Protein AF-A0A920FM32-F1 (afdb_monomer_lite)

Structure (mmCIF, N/CA/C/O backbone):
data_AF-A0A920FM32-F1
#
_entry.id   AF-A0A920FM32-F1
#
loop_
_atom_site.group_PDB
_atom_site.id
_atom_site.type_symbol
_atom_site.label_atom_id
_atom_site.label_alt_id
_atom_site.label_comp_id
_atom_site.label_asym_id
_atom_site.label_entity_id
_atom_site.label_seq_id
_atom_site.pdbx_PDB_ins_code
_atom_site.Cartn_x
_atom_site.Cartn_y
_atom_site.Cartn_z
_atom_site.occupancy
_atom_site.B_iso_or_equiv
_atom_site.auth_seq_id
_atom_site.auth_comp_id
_atom_site.auth_asym_id
_atom_site.auth_atom_id
_atom_site.pdbx_PDB_model_num
ATOM 1 N N . MET A 1 1 ? -6.225 -15.808 45.027 1.00 52.91 1 MET A N 1
ATOM 2 C CA . MET A 1 1 ? -7.089 -14.853 44.299 1.00 52.91 1 MET A CA 1
ATOM 3 C C . MET A 1 1 ? -6.343 -13.628 43.763 1.00 52.91 1 MET A C 1
ATOM 5 O O . MET A 1 1 ? -6.459 -13.365 42.578 1.00 52.91 1 MET A O 1
ATOM 9 N N . SER A 1 2 ? -5.533 -12.903 44.545 1.00 59.25 2 SER A N 1
ATOM 10 C CA . SER A 1 2 ? -4.861 -11.668 44.069 1.00 59.25 2 SER A CA 1
ATOM 11 C C . SER A 1 2 ? -3.728 -11.896 43.048 1.00 59.25 2 SER A C 1
ATOM 13 O O . SER A 1 2 ? -3.511 -11.073 42.162 1.00 59.25 2 SER A O 1
ATOM 15 N N . VAL A 1 3 ? -3.016 -13.025 43.146 1.00 61.16 3 VAL A N 1
ATOM 16 C CA . VAL A 1 3 ? -1.876 -13.361 42.266 1.00 61.16 3 VAL A CA 1
ATOM 17 C C . VAL A 1 3 ? -2.336 -13.832 40.881 1.00 61.16 3 VAL A C 1
ATOM 19 O O . VAL A 1 3 ? -1.746 -13.450 39.876 1.00 61.16 3 VAL A O 1
ATOM 22 N N . GLU A 1 4 ? -3.428 -14.596 40.807 1.00 63.19 4 GLU A N 1
ATOM 23 C CA . GLU A 1 4 ? -3.993 -15.083 39.538 1.00 63.19 4 GLU A CA 1
ATOM 24 C C . GLU A 1 4 ? -4.576 -13.947 38.694 1.00 63.19 4 GLU A C 1
ATOM 26 O O . GLU A 1 4 ? -4.351 -13.906 37.488 1.00 63.19 4 GLU A O 1
ATOM 31 N N . ILE A 1 5 ? -5.245 -12.973 39.325 1.00 63.50 5 ILE A N 1
ATOM 32 C CA . ILE A 1 5 ? -5.775 -11.783 38.639 1.00 63.50 5 ILE A CA 1
ATOM 33 C C . ILE A 1 5 ? -4.624 -10.917 38.092 1.00 63.50 5 ILE A C 1
ATOM 35 O O . ILE A 1 5 ? -4.685 -10.440 36.959 1.00 63.50 5 ILE A O 1
ATOM 39 N N . SER A 1 6 ? -3.544 -10.766 38.866 1.00 68.38 6 SER A N 1
ATOM 40 C CA . SER A 1 6 ? -2.314 -10.072 38.455 1.00 68.38 6 SER A CA 1
ATOM 41 C C . SER A 1 6 ? -1.631 -10.751 37.256 1.00 68.38 6 SER A C 1
ATOM 43 O O . SER A 1 6 ? -1.301 -10.095 36.264 1.00 68.38 6 SER A O 1
ATOM 45 N N . HIS A 1 7 ? -1.483 -12.078 37.296 1.00 62.31 7 HIS A N 1
ATOM 46 C CA . HIS A 1 7 ? -0.857 -12.848 36.222 1.00 62.31 7 HIS A CA 1
ATOM 47 C C . HIS A 1 7 ? -1.714 -12.879 34.945 1.00 62.31 7 HIS A C 1
ATOM 49 O O . HIS A 1 7 ? -1.185 -12.768 33.838 1.00 62.31 7 HIS A O 1
ATOM 55 N N . ALA A 1 8 ? -3.039 -12.995 35.077 1.00 66.38 8 ALA A N 1
ATOM 56 C CA . ALA A 1 8 ? -3.967 -12.945 33.950 1.00 66.38 8 ALA A CA 1
ATOM 57 C C . ALA A 1 8 ? -3.941 -11.575 33.255 1.00 66.38 8 ALA A C 1
ATOM 59 O O . ALA A 1 8 ? -3.850 -11.515 32.030 1.00 66.38 8 ALA A O 1
ATOM 60 N N . LYS A 1 9 ? -3.928 -10.476 34.023 1.00 69.62 9 LYS A N 1
ATOM 61 C CA . LYS A 1 9 ? -3.815 -9.115 33.479 1.00 69.62 9 LYS A CA 1
ATOM 62 C C . LYS A 1 9 ? -2.503 -8.911 32.711 1.00 69.62 9 LYS A C 1
ATOM 64 O O . LYS A 1 9 ? -2.536 -8.448 31.574 1.00 69.62 9 LYS A O 1
ATOM 69 N N . LYS A 1 10 ? -1.372 -9.358 33.274 1.00 73.69 10 LYS A N 1
ATOM 70 C CA . LYS A 1 10 ? -0.057 -9.319 32.608 1.00 73.69 10 LYS A CA 1
ATOM 71 C C . LYS A 1 10 ? -0.043 -10.121 31.299 1.00 73.69 10 LYS A C 1
ATOM 73 O O . LYS A 1 10 ? 0.564 -9.698 30.320 1.00 73.69 10 LYS A O 1
ATOM 78 N N . ASN A 1 11 ? -0.740 -11.257 31.253 1.00 86.19 11 ASN A N 1
ATOM 79 C CA . ASN A 1 11 ? -0.869 -12.053 30.031 1.00 86.19 11 ASN A CA 1
ATOM 80 C C . ASN A 1 11 ? -1.697 -11.337 28.956 1.00 86.19 11 ASN A C 1
ATOM 82 O O . ASN A 1 11 ? -1.279 -11.304 27.801 1.00 86.19 11 ASN A O 1
ATOM 86 N N . VAL A 1 12 ? -2.838 -10.742 29.319 1.00 89.50 12 VAL A N 1
ATOM 87 C CA . VAL A 1 12 ? -3.686 -9.993 28.375 1.00 89.50 12 VAL A CA 1
ATOM 88 C C . VAL A 1 12 ? -2.933 -8.801 27.784 1.00 89.50 12 VAL A C 1
ATOM 90 O O . VAL A 1 12 ? -2.943 -8.627 26.568 1.00 89.50 12 VAL A O 1
ATOM 93 N N . GLU A 1 13 ? -2.232 -8.024 28.612 1.00 91.06 13 GLU A N 1
ATOM 94 C CA . GLU A 1 13 ? -1.422 -6.886 28.156 1.00 91.06 13 GLU A CA 1
ATOM 95 C C . GLU A 1 13 ? -0.321 -7.324 27.176 1.00 91.06 13 GLU A C 1
ATOM 97 O O . GLU A 1 13 ? -0.145 -6.707 26.124 1.00 91.06 13 GLU A O 1
ATOM 102 N N . ASN A 1 14 ? 0.361 -8.441 27.451 1.00 91.75 14 ASN A N 1
ATOM 103 C CA . ASN A 1 14 ? 1.370 -8.994 26.544 1.00 91.75 14 ASN A CA 1
ATOM 104 C C . ASN A 1 14 ? 0.779 -9.411 25.187 1.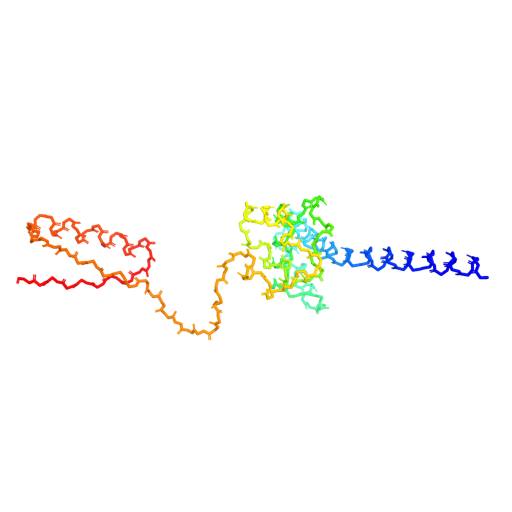00 91.75 14 ASN A C 1
ATOM 106 O O . ASN A 1 14 ? 1.364 -9.115 24.141 1.00 91.75 14 ASN A O 1
ATOM 110 N N . TYR A 1 15 ? -0.380 -10.080 25.183 1.00 94.12 15 TYR A N 1
ATOM 111 C CA . TYR A 1 15 ? -1.053 -10.450 23.935 1.00 94.12 15 TYR A CA 1
ATOM 112 C C . TYR A 1 15 ? -1.521 -9.220 23.160 1.00 94.12 15 TYR A C 1
ATOM 114 O O . TYR A 1 15 ? -1.303 -9.155 21.951 1.00 94.12 15 TYR A O 1
ATOM 122 N N . LEU A 1 16 ? -2.092 -8.225 23.841 1.00 92.06 16 LEU A N 1
ATOM 123 C CA . LEU A 1 16 ? -2.521 -6.970 23.228 1.00 92.06 16 LEU A CA 1
ATOM 124 C C . LEU A 1 16 ? -1.357 -6.264 22.522 1.00 92.06 16 LEU A C 1
ATOM 126 O O . LEU A 1 16 ? -1.485 -5.878 21.358 1.00 92.06 16 LEU A O 1
ATOM 130 N N . LEU A 1 17 ? -0.210 -6.141 23.193 1.00 90.12 17 LEU A N 1
ATOM 131 C CA . LEU A 1 17 ? 0.996 -5.542 22.618 1.00 90.12 17 LEU A CA 1
ATOM 132 C C . LEU A 1 17 ? 1.498 -6.330 21.404 1.00 90.12 17 LEU A C 1
ATOM 134 O O . LEU A 1 17 ? 1.806 -5.742 20.367 1.00 90.12 17 LEU A O 1
ATOM 138 N N . SER A 1 18 ? 1.551 -7.660 21.515 1.00 92.56 18 SER A N 1
ATOM 139 C CA . SER A 1 18 ? 2.025 -8.536 20.440 1.00 92.56 18 SER A CA 1
ATOM 140 C C . SER A 1 18 ? 1.141 -8.443 19.192 1.00 92.56 18 SER A C 1
ATOM 142 O O . SER A 1 18 ? 1.644 -8.234 18.085 1.00 92.56 18 SER A O 1
ATOM 144 N N . ILE A 1 19 ? -0.182 -8.508 19.373 1.00 92.81 19 ILE A N 1
ATOM 145 C CA . ILE A 1 19 ? -1.163 -8.392 18.289 1.00 92.81 19 ILE A CA 1
ATOM 146 C C . ILE A 1 19 ? -1.075 -7.009 17.644 1.00 92.81 19 ILE A C 1
ATOM 148 O O . ILE A 1 19 ? -0.964 -6.916 16.424 1.00 92.81 19 ILE A O 1
ATOM 152 N N . THR A 1 20 ? -1.048 -5.940 18.446 1.00 89.75 20 THR A N 1
ATOM 153 C CA . THR A 1 20 ? -0.941 -4.562 17.938 1.00 89.75 20 THR A CA 1
ATOM 154 C C . THR A 1 20 ? 0.345 -4.367 17.132 1.00 89.75 20 THR A C 1
ATOM 156 O O . THR A 1 20 ? 0.325 -3.796 16.043 1.00 89.75 20 THR A O 1
ATOM 159 N N . SER A 1 21 ? 1.470 -4.901 17.618 1.00 90.00 21 SER A N 1
ATOM 160 C CA . SER A 1 21 ? 2.745 -4.856 16.898 1.00 90.00 21 SER A CA 1
ATOM 161 C C . SER A 1 21 ? 2.668 -5.591 15.559 1.00 90.00 21 SER A C 1
ATOM 163 O O . SER A 1 21 ? 3.095 -5.051 14.538 1.00 90.00 21 SER A O 1
ATOM 165 N N . ALA A 1 22 ? 2.102 -6.801 15.534 1.00 93.12 22 ALA A N 1
ATOM 166 C CA . ALA A 1 22 ? 1.924 -7.567 14.304 1.00 93.12 22 ALA A CA 1
ATOM 167 C C . ALA A 1 22 ? 0.999 -6.849 13.305 1.00 93.12 22 ALA A C 1
ATOM 169 O O . ALA A 1 22 ? 1.296 -6.807 12.110 1.00 93.12 22 ALA A O 1
ATOM 170 N N . TRP A 1 23 ? -0.074 -6.228 13.799 1.00 91.88 23 TRP A N 1
ATOM 171 C CA . TRP A 1 23 ? -1.022 -5.457 12.997 1.00 91.88 23 TRP A CA 1
ATOM 172 C C . TRP A 1 23 ? -0.345 -4.258 12.321 1.00 91.88 23 TRP A C 1
ATOM 174 O O . TRP A 1 23 ? -0.413 -4.107 11.102 1.00 91.88 23 TRP A O 1
ATOM 184 N N . ASN A 1 24 ? 0.420 -3.471 13.080 1.00 90.62 24 ASN A N 1
ATOM 185 C CA . ASN A 1 24 ? 1.167 -2.331 12.540 1.00 90.62 24 ASN A CA 1
ATOM 186 C C . ASN A 1 24 ? 2.257 -2.777 11.554 1.00 90.62 24 ASN A C 1
ATOM 188 O O . ASN A 1 24 ? 2.435 -2.170 10.494 1.00 90.62 24 ASN A O 1
ATOM 192 N N . LYS A 1 25 ? 2.949 -3.888 11.846 1.00 94.00 25 LYS A N 1
ATOM 193 C CA . LYS A 1 25 ? 3.942 -4.476 10.933 1.00 94.00 25 LYS A CA 1
ATOM 194 C C . LYS A 1 25 ? 3.344 -4.844 9.581 1.00 94.00 25 LYS A C 1
ATOM 196 O O . LYS A 1 25 ? 4.048 -4.730 8.579 1.00 94.00 25 LYS A O 1
ATOM 201 N N . ALA A 1 26 ? 2.078 -5.252 9.515 1.00 95.12 26 ALA A N 1
ATOM 202 C CA . ALA A 1 26 ? 1.434 -5.568 8.244 1.00 95.12 26 ALA A CA 1
ATOM 203 C C . ALA A 1 26 ? 1.301 -4.322 7.347 1.00 95.12 26 ALA A C 1
ATOM 205 O O . ALA A 1 26 ? 1.688 -4.368 6.178 1.00 95.12 26 ALA A O 1
ATOM 206 N N . ALA A 1 27 ? 0.846 -3.188 7.895 1.00 95.06 27 ALA A N 1
ATOM 207 C CA . ALA A 1 27 ? 0.800 -1.916 7.168 1.00 95.06 27 ALA A CA 1
ATOM 208 C C . ALA A 1 27 ? 2.203 -1.470 6.715 1.00 95.06 27 ALA A C 1
ATOM 210 O O . ALA A 1 27 ? 2.400 -1.107 5.553 1.00 95.06 27 ALA A O 1
ATOM 211 N N . MET A 1 28 ? 3.192 -1.572 7.608 1.00 95.50 28 MET A N 1
ATOM 212 C CA . MET A 1 28 ? 4.582 -1.203 7.316 1.00 95.50 28 MET A CA 1
ATOM 213 C C . MET A 1 28 ? 5.219 -2.082 6.249 1.00 95.50 28 MET A C 1
ATOM 215 O O . MET A 1 28 ? 5.879 -1.569 5.353 1.00 95.50 28 MET A O 1
ATOM 219 N N . SER A 1 29 ? 4.961 -3.388 6.274 1.00 97.56 29 SER A N 1
ATOM 220 C CA . SER A 1 29 ? 5.482 -4.317 5.267 1.00 97.56 29 SER A CA 1
ATOM 221 C C . SER A 1 29 ? 4.983 -3.962 3.863 1.00 97.56 29 SER A C 1
ATOM 223 O O . SER A 1 29 ? 5.742 -4.028 2.900 1.00 97.56 29 SER A O 1
ATOM 225 N N . ILE A 1 30 ? 3.728 -3.513 3.732 1.00 97.62 30 ILE A N 1
ATOM 226 C CA . ILE A 1 30 ? 3.175 -3.053 2.448 1.00 97.62 30 ILE A CA 1
ATOM 227 C C . ILE A 1 30 ? 3.933 -1.818 1.933 1.00 97.62 30 ILE A C 1
ATOM 229 O O . ILE A 1 30 ? 4.243 -1.739 0.741 1.00 97.62 30 ILE A O 1
ATOM 233 N N . ILE A 1 31 ? 4.213 -0.848 2.809 1.00 97.25 31 ILE A N 1
ATOM 234 C CA . ILE A 1 31 ? 4.962 0.366 2.453 1.00 97.25 31 ILE A CA 1
ATOM 235 C C . ILE A 1 31 ? 6.414 0.021 2.112 1.00 97.25 31 ILE A C 1
ATOM 237 O O . ILE A 1 31 ? 6.922 0.490 1.095 1.00 97.25 31 ILE A O 1
ATOM 241 N N . GLU A 1 32 ? 7.051 -0.849 2.893 1.00 97.94 32 GLU A N 1
ATOM 242 C CA . GLU A 1 32 ? 8.445 -1.255 2.708 1.00 97.94 32 GLU A CA 1
ATOM 243 C C . GLU A 1 32 ? 8.674 -1.931 1.354 1.00 97.94 32 GLU A C 1
ATOM 245 O O . GLU A 1 32 ? 9.593 -1.558 0.625 1.00 97.94 32 GLU A O 1
ATOM 250 N N . VAL A 1 33 ? 7.791 -2.844 0.935 1.00 98.25 33 VAL A N 1
ATOM 251 C CA . VAL A 1 33 ? 7.876 -3.433 -0.413 1.00 98.25 33 VAL A CA 1
ATOM 252 C C . VAL A 1 33 ? 7.778 -2.340 -1.487 1.00 98.25 33 VAL A C 1
ATOM 254 O O . VAL A 1 33 ? 8.514 -2.353 -2.476 1.00 98.25 33 VAL A O 1
ATOM 257 N N . GLY A 1 34 ? 6.899 -1.351 -1.299 1.00 98.12 34 GLY A N 1
ATOM 258 C CA . GLY A 1 34 ? 6.818 -0.187 -2.182 1.00 98.12 34 GLY A CA 1
ATOM 259 C C . GLY A 1 34 ? 8.112 0.634 -2.215 1.00 98.12 34 GLY A C 1
ATOM 260 O O . GLY A 1 34 ? 8.532 1.057 -3.296 1.00 98.12 34 GLY A O 1
ATOM 261 N N . ARG A 1 35 ? 8.765 0.820 -1.062 1.00 98.25 35 ARG A N 1
ATOM 262 C CA . ARG A 1 35 ? 10.047 1.524 -0.924 1.00 98.25 35 ARG A CA 1
ATOM 263 C C . ARG A 1 35 ? 11.150 0.799 -1.689 1.00 98.25 35 ARG A C 1
ATOM 265 O O . ARG A 1 35 ? 11.797 1.420 -2.527 1.00 98.25 35 ARG A O 1
ATOM 272 N N . GLN A 1 36 ? 11.272 -0.516 -1.517 1.00 98.62 36 GLN A N 1
ATOM 273 C CA . GLN A 1 36 ? 12.232 -1.352 -2.249 1.00 98.62 36 GLN A CA 1
ATOM 274 C C . GLN A 1 36 ? 12.002 -1.304 -3.766 1.00 98.62 36 GLN A C 1
ATOM 276 O O . GLN A 1 36 ? 12.946 -1.186 -4.544 1.00 98.62 36 GLN A O 1
ATOM 281 N N . LEU A 1 37 ? 10.742 -1.308 -4.216 1.00 98.50 37 LEU A N 1
ATOM 282 C CA . LEU A 1 37 ? 10.404 -1.144 -5.636 1.00 98.50 37 LEU A CA 1
ATOM 283 C C . LEU A 1 37 ? 10.751 0.254 -6.175 1.00 98.50 37 LEU A C 1
ATOM 285 O O . LEU A 1 37 ? 11.049 0.396 -7.366 1.00 98.50 37 LEU A O 1
ATOM 289 N N . ASN A 1 38 ? 10.671 1.292 -5.341 1.00 98.38 38 ASN A N 1
ATOM 290 C CA . ASN A 1 38 ? 11.099 2.644 -5.694 1.00 98.38 38 ASN A CA 1
ATOM 291 C C . ASN A 1 38 ? 12.628 2.748 -5.755 1.00 98.38 38 ASN A C 1
ATOM 293 O O . ASN A 1 38 ? 13.138 3.313 -6.720 1.00 98.38 38 ASN A O 1
ATOM 297 N N . GLU A 1 39 ? 13.350 2.164 -4.799 1.00 98.44 39 GLU A N 1
ATOM 298 C CA . GLU A 1 39 ? 14.816 2.092 -4.811 1.00 98.44 39 GLU A CA 1
ATOM 299 C C . GLU A 1 39 ? 15.333 1.312 -6.019 1.00 98.44 39 GLU A C 1
ATOM 301 O O . GLU A 1 39 ? 16.149 1.829 -6.778 1.00 98.44 39 GLU A O 1
ATOM 306 N N . ALA A 1 40 ? 14.782 0.125 -6.284 1.00 98.38 40 ALA A N 1
ATOM 307 C CA . ALA A 1 40 ? 15.122 -0.657 -7.467 1.00 98.38 40 ALA A CA 1
ATOM 308 C C . ALA A 1 40 ? 14.869 0.131 -8.761 1.00 98.38 40 ALA A C 1
ATOM 310 O O . ALA A 1 40 ? 15.657 0.056 -9.694 1.00 98.38 40 ALA A O 1
ATOM 311 N N . HIS A 1 41 ? 13.799 0.931 -8.831 1.00 97.44 41 HIS A N 1
ATOM 312 C CA . HIS A 1 41 ? 13.533 1.760 -10.009 1.00 97.44 41 HIS A CA 1
ATOM 313 C C . HIS A 1 41 ? 14.530 2.913 -10.190 1.00 97.44 41 HIS A C 1
ATOM 315 O O . HIS A 1 41 ? 14.704 3.368 -11.316 1.00 97.44 41 HIS A O 1
ATOM 321 N N . LYS A 1 42 ? 15.125 3.411 -9.101 1.00 97.88 42 LYS A N 1
ATOM 322 C CA . LYS A 1 42 ? 16.136 4.477 -9.130 1.00 97.88 42 LYS A CA 1
ATOM 323 C C . LYS A 1 42 ? 17.528 3.931 -9.455 1.00 97.88 42 LYS A C 1
ATOM 325 O O . LYS A 1 42 ? 18.260 4.571 -10.199 1.00 97.88 42 LYS A O 1
ATOM 330 N N . ASN A 1 43 ? 17.868 2.766 -8.906 1.00 98.38 43 ASN A N 1
ATOM 331 C CA . ASN A 1 43 ? 19.229 2.227 -8.934 1.00 98.38 43 ASN A CA 1
ATOM 332 C C . ASN A 1 43 ? 19.480 1.258 -10.096 1.00 98.38 43 ASN A C 1
ATOM 334 O O . ASN A 1 43 ? 20.626 1.069 -10.489 1.00 98.38 43 ASN A O 1
ATOM 338 N N . LEU A 1 44 ? 18.432 0.638 -10.646 1.00 98.25 44 LEU A N 1
ATOM 339 C CA . LEU A 1 44 ? 18.545 -0.237 -11.810 1.00 98.25 44 LEU A CA 1
ATOM 340 C C . LEU A 1 44 ? 18.319 0.542 -13.103 1.00 98.25 44 LEU A C 1
ATOM 342 O O . LEU A 1 44 ? 17.493 1.456 -13.178 1.00 98.25 44 LEU A O 1
ATOM 346 N N . THR A 1 45 ? 18.965 0.101 -14.177 1.00 98.44 45 THR A N 1
ATOM 347 C CA . THR A 1 45 ? 18.632 0.566 -15.522 1.00 98.44 45 THR A CA 1
ATOM 348 C C . THR A 1 45 ? 17.195 0.185 -15.894 1.00 98.44 45 THR A C 1
ATOM 350 O O . THR A 1 45 ? 16.584 -0.748 -15.359 1.00 98.44 45 THR A O 1
ATOM 353 N N . LYS A 1 46 ? 16.637 0.861 -16.906 1.00 97.31 46 LYS A N 1
ATOM 354 C CA . LYS A 1 46 ? 15.291 0.562 -17.427 1.00 97.31 46 LYS A CA 1
ATOM 355 C C . LYS A 1 46 ? 15.125 -0.909 -17.843 1.00 97.31 46 LYS A C 1
ATOM 357 O O . LYS A 1 46 ? 14.035 -1.465 -17.691 1.00 97.31 46 LYS A O 1
ATOM 362 N N . ILE A 1 47 ? 16.180 -1.532 -18.378 1.00 98.25 47 ILE A N 1
ATOM 363 C CA . ILE A 1 47 ? 16.167 -2.933 -18.826 1.00 98.25 47 ILE A CA 1
ATOM 364 C C . ILE A 1 47 ? 16.163 -3.876 -17.620 1.00 98.25 47 ILE A C 1
ATOM 366 O O . ILE A 1 47 ? 15.315 -4.769 -17.560 1.00 98.25 47 ILE A O 1
ATOM 370 N N . GLU A 1 48 ? 17.042 -3.649 -16.645 1.00 98.56 48 GLU A N 1
ATOM 371 C CA . GLU A 1 48 ? 17.128 -4.442 -15.412 1.00 98.56 48 GLU A CA 1
ATOM 372 C C . GLU A 1 48 ? 15.842 -4.353 -14.593 1.00 98.56 48 GLU A C 1
ATOM 374 O O . GLU A 1 48 ? 15.292 -5.376 -14.194 1.00 98.56 48 GLU A O 1
ATOM 379 N N . PHE A 1 49 ? 15.274 -3.157 -14.430 1.00 98.25 49 PHE A N 1
ATOM 380 C CA . PHE A 1 49 ? 14.010 -3.008 -13.717 1.00 98.25 49 PHE A CA 1
ATOM 381 C C . PHE A 1 49 ? 12.841 -3.678 -14.456 1.00 98.25 49 PHE A C 1
ATOM 383 O O . PHE A 1 49 ? 11.955 -4.270 -13.836 1.00 98.25 49 PHE A O 1
ATOM 390 N N . ARG A 1 50 ? 12.830 -3.649 -15.798 1.00 98.06 50 ARG A N 1
ATOM 391 C CA . ARG A 1 50 ? 11.855 -4.410 -16.599 1.00 98.06 50 ARG A CA 1
ATOM 392 C C . ARG A 1 50 ? 12.058 -5.923 -16.453 1.00 98.06 50 ARG A C 1
ATOM 394 O O . ARG A 1 50 ? 11.080 -6.657 -16.578 1.00 98.06 50 ARG A O 1
ATOM 401 N N . ARG A 1 51 ? 13.290 -6.396 -16.248 1.00 98.31 51 ARG A N 1
ATOM 402 C CA . ARG A 1 51 ? 13.576 -7.805 -15.946 1.00 98.31 51 ARG A CA 1
ATOM 403 C C . ARG A 1 51 ? 13.068 -8.166 -14.552 1.00 98.31 51 ARG A C 1
ATOM 405 O O . ARG A 1 51 ? 12.255 -9.069 -14.466 1.00 98.31 51 ARG A O 1
ATOM 412 N N . LEU A 1 52 ? 13.415 -7.399 -13.516 1.00 98.38 52 LEU A N 1
ATOM 413 C CA . LEU A 1 52 ? 12.911 -7.591 -12.149 1.00 98.38 52 LEU A CA 1
ATOM 414 C C . LEU A 1 52 ? 11.380 -7.698 -12.107 1.00 98.38 52 LEU A C 1
ATOM 416 O O . LEU A 1 52 ? 10.837 -8.606 -11.493 1.00 98.38 52 LEU A O 1
ATOM 420 N N . ARG A 1 53 ? 10.672 -6.797 -12.802 1.00 98.00 53 ARG A N 1
ATOM 421 C CA . ARG A 1 53 ? 9.204 -6.852 -12.900 1.00 98.00 53 ARG A CA 1
ATOM 422 C C . ARG A 1 53 ? 8.691 -8.157 -13.504 1.00 98.00 53 ARG A C 1
ATOM 424 O O . ARG A 1 53 ? 7.695 -8.666 -13.014 1.00 98.00 53 ARG A O 1
ATOM 431 N N . ARG A 1 54 ? 9.350 -8.663 -14.551 1.00 97.94 54 ARG A N 1
ATOM 432 C CA . ARG A 1 54 ? 8.984 -9.936 -15.185 1.00 97.94 54 ARG A CA 1
ATOM 433 C C . ARG A 1 54 ? 9.222 -11.106 -14.240 1.00 97.94 54 ARG A C 1
ATOM 435 O O . ARG A 1 54 ? 8.302 -11.872 -14.031 1.00 97.94 54 ARG A O 1
ATOM 442 N N . GLU A 1 55 ? 10.373 -11.155 -13.574 1.00 98.44 55 GLU A N 1
ATOM 443 C CA . GLU A 1 55 ? 10.667 -12.202 -12.584 1.00 98.44 55 GLU A CA 1
ATOM 444 C C . GLU A 1 55 ? 9.624 -12.233 -11.451 1.00 98.44 55 GLU A C 1
ATOM 446 O O . GLU A 1 55 ? 9.154 -13.298 -11.065 1.00 98.44 55 GLU A O 1
ATOM 451 N N . LEU A 1 56 ? 9.199 -11.065 -10.951 1.00 98.31 56 LEU A N 1
ATOM 452 C CA . LEU A 1 56 ? 8.142 -10.969 -9.933 1.00 98.31 56 LEU A CA 1
ATOM 453 C C . LEU A 1 56 ? 6.776 -11.479 -10.431 1.00 98.31 56 LEU A C 1
ATOM 455 O O . LEU A 1 56 ? 6.010 -12.039 -9.642 1.00 98.31 56 LEU A O 1
ATOM 459 N N . GLU A 1 57 ? 6.459 -11.272 -11.711 1.00 97.88 57 GLU A N 1
ATOM 460 C CA . GLU A 1 57 ? 5.227 -11.765 -12.339 1.00 97.88 57 GLU A CA 1
ATOM 461 C C . GLU A 1 57 ? 5.299 -13.272 -12.618 1.00 97.88 57 GLU A C 1
ATOM 463 O O . GLU A 1 57 ? 4.373 -14.001 -12.256 1.00 97.88 57 GLU A O 1
ATOM 468 N N . ASP A 1 58 ? 6.407 -13.744 -13.191 1.00 98.00 58 ASP A N 1
ATOM 469 C CA . ASP A 1 58 ? 6.647 -15.144 -13.555 1.00 98.00 58 ASP A CA 1
ATOM 470 C C . ASP A 1 58 ? 6.651 -16.045 -12.309 1.00 98.00 58 ASP A C 1
ATOM 472 O O . ASP A 1 58 ? 6.057 -17.125 -12.309 1.00 98.00 58 ASP A O 1
ATOM 476 N N . GLN A 1 59 ? 7.216 -15.557 -11.200 1.00 98.06 59 GLN A N 1
ATOM 477 C CA . GLN A 1 59 ? 7.187 -16.231 -9.897 1.00 98.06 59 GLN A CA 1
ATOM 478 C C . GLN A 1 59 ? 5.853 -16.065 -9.147 1.00 98.06 59 GLN A C 1
ATOM 480 O O . GLN A 1 59 ? 5.723 -16.519 -8.012 1.00 98.06 59 GLN A O 1
ATOM 485 N N . ARG A 1 60 ? 4.847 -15.418 -9.756 1.00 96.94 60 ARG A N 1
ATOM 486 C CA . ARG A 1 60 ? 3.524 -15.144 -9.163 1.00 96.94 60 ARG A CA 1
ATOM 487 C C . ARG A 1 60 ? 3.582 -14.407 -7.821 1.00 96.94 60 ARG A C 1
ATOM 489 O O . ARG A 1 60 ? 2.660 -14.518 -7.015 1.00 96.94 60 ARG A O 1
ATOM 496 N N . ILE A 1 61 ? 4.633 -13.624 -7.593 1.00 97.44 61 ILE A N 1
ATOM 497 C CA . ILE A 1 61 ? 4.792 -12.825 -6.375 1.00 97.44 61 ILE A CA 1
ATOM 498 C C . ILE A 1 61 ? 3.852 -11.620 -6.438 1.00 97.44 61 ILE A C 1
ATOM 500 O O . ILE A 1 61 ? 3.118 -11.343 -5.490 1.00 97.44 61 ILE A O 1
ATOM 504 N N . MET A 1 62 ? 3.861 -10.883 -7.554 1.00 97.12 62 MET A N 1
ATOM 505 C CA . MET A 1 62 ? 2.984 -9.725 -7.737 1.00 97.12 62 MET A CA 1
ATOM 506 C C . MET A 1 62 ? 2.840 -9.302 -9.200 1.00 97.12 62 MET A C 1
ATOM 508 O O . MET A 1 62 ? 3.762 -9.428 -9.996 1.00 97.12 62 MET A O 1
ATOM 512 N N . SER A 1 63 ? 1.688 -8.716 -9.533 1.00 97.44 63 SER A N 1
ATOM 513 C CA . SER A 1 63 ? 1.421 -8.161 -10.867 1.00 97.44 63 SER A CA 1
ATOM 514 C C . SER A 1 63 ? 2.036 -6.769 -11.072 1.00 97.44 63 SER A C 1
ATOM 516 O O . SER A 1 63 ? 2.241 -6.013 -10.117 1.00 97.44 63 SER A O 1
ATOM 518 N N . LYS A 1 64 ? 2.188 -6.330 -12.327 1.00 96.38 64 LYS A N 1
ATOM 519 C CA . LYS A 1 64 ? 2.516 -4.937 -12.689 1.00 96.38 64 LYS A CA 1
ATOM 520 C C . LYS A 1 64 ? 1.578 -3.903 -12.059 1.00 96.38 64 LYS A C 1
ATOM 522 O O . LYS A 1 64 ? 2.024 -2.809 -11.688 1.00 96.38 64 LYS A O 1
ATOM 527 N N . SER A 1 65 ? 0.288 -4.224 -11.945 1.00 96.81 65 SER A N 1
ATOM 528 C CA . SER A 1 6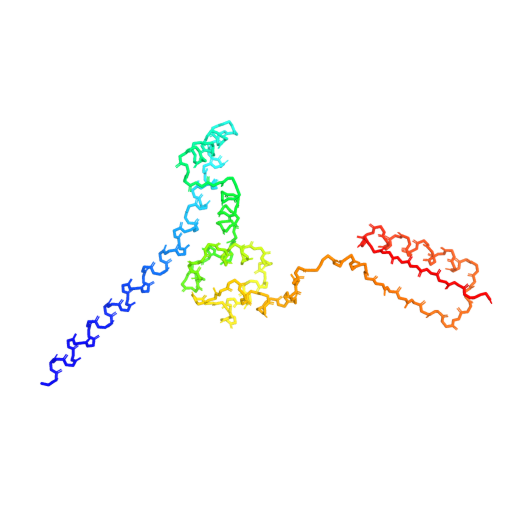5 ? -0.690 -3.360 -11.271 1.00 96.81 65 SER A CA 1
ATOM 529 C C . SER A 1 65 ? -0.338 -3.225 -9.790 1.00 96.81 65 SER A C 1
ATOM 531 O O . SER A 1 65 ? -0.219 -2.112 -9.272 1.00 96.81 65 SER A O 1
ATOM 533 N N . THR A 1 66 ? -0.042 -4.355 -9.143 1.00 97.88 66 THR A N 1
ATOM 534 C CA . THR A 1 66 ? 0.373 -4.408 -7.742 1.00 97.88 66 THR A CA 1
ATOM 535 C C . THR A 1 66 ? 1.632 -3.583 -7.494 1.00 97.88 66 THR A C 1
ATOM 537 O O . THR A 1 66 ? 1.630 -2.743 -6.597 1.00 97.88 66 THR A O 1
ATOM 540 N N . ILE A 1 67 ? 2.654 -3.732 -8.342 1.00 98.00 67 ILE A N 1
ATOM 541 C CA . ILE A 1 67 ? 3.906 -2.959 -8.287 1.00 98.00 67 ILE A CA 1
ATOM 542 C C . ILE A 1 67 ? 3.628 -1.455 -8.358 1.00 98.00 67 ILE A C 1
ATOM 544 O O . ILE A 1 67 ? 4.157 -0.679 -7.567 1.00 98.00 67 ILE A O 1
ATOM 548 N N . THR A 1 68 ? 2.779 -1.028 -9.295 1.00 97.56 68 THR A N 1
ATOM 549 C CA . THR A 1 68 ? 2.419 0.390 -9.454 1.00 97.56 68 THR A CA 1
ATOM 550 C C . THR A 1 68 ? 1.731 0.937 -8.203 1.00 97.56 68 THR A C 1
ATOM 552 O O . THR A 1 68 ? 2.108 2.000 -7.707 1.00 97.56 68 THR A O 1
ATOM 555 N N . LYS A 1 69 ? 0.752 0.203 -7.662 1.00 98.31 69 LYS A N 1
ATOM 556 C CA . LYS A 1 69 ? 0.029 0.588 -6.444 1.00 98.31 69 LYS A CA 1
ATOM 557 C C . LYS A 1 69 ? 0.952 0.647 -5.219 1.00 98.31 69 LYS A C 1
ATOM 559 O O . LYS A 1 69 ? 0.854 1.598 -4.450 1.00 98.31 69 LYS A O 1
ATOM 564 N N . LEU A 1 70 ? 1.854 -0.325 -5.050 1.00 98.50 70 LEU A N 1
ATOM 565 C CA . LEU A 1 70 ? 2.821 -0.369 -3.944 1.00 98.50 70 LEU A CA 1
ATOM 566 C C . LEU A 1 70 ? 3.765 0.832 -3.968 1.00 98.50 70 LEU A C 1
ATOM 568 O O . LEU A 1 70 ? 3.879 1.552 -2.978 1.00 98.50 70 LEU A O 1
ATOM 572 N N . LYS A 1 71 ? 4.358 1.110 -5.132 1.00 98.25 71 LYS A N 1
ATOM 573 C CA . LYS A 1 71 ? 5.212 2.285 -5.329 1.00 98.25 71 LYS A CA 1
ATOM 574 C C . LYS A 1 71 ? 4.486 3.592 -5.019 1.00 98.25 71 LYS A C 1
ATOM 576 O O . LYS A 1 71 ? 5.095 4.491 -4.449 1.00 98.25 71 LYS A O 1
ATOM 581 N N . LYS A 1 72 ? 3.201 3.707 -5.387 1.00 97.81 72 LYS A N 1
ATOM 582 C CA . LYS A 1 72 ? 2.402 4.911 -5.115 1.00 97.81 72 LYS A CA 1
ATOM 583 C C . LYS A 1 72 ? 2.222 5.153 -3.615 1.00 97.81 72 LYS A C 1
ATOM 585 O O . LYS A 1 72 ? 2.430 6.275 -3.178 1.00 97.81 72 LYS A O 1
ATOM 590 N N . LYS A 1 73 ? 1.912 4.112 -2.834 1.00 98.00 73 LYS A N 1
ATOM 591 C CA . LYS A 1 73 ? 1.817 4.216 -1.364 1.00 98.00 73 LYS A CA 1
ATOM 592 C C . LYS A 1 73 ? 3.118 4.718 -0.754 1.00 98.00 73 LYS A C 1
ATOM 594 O O . LYS A 1 73 ? 3.097 5.661 0.017 1.00 98.00 73 LYS A O 1
ATOM 599 N N . ALA A 1 74 ? 4.237 4.108 -1.143 1.00 97.69 74 ALA A N 1
ATOM 600 C CA . ALA A 1 74 ? 5.550 4.422 -0.590 1.00 97.69 74 ALA A CA 1
ATOM 601 C C . ALA A 1 74 ? 6.114 5.782 -1.035 1.00 97.69 74 ALA A C 1
ATOM 603 O O . ALA A 1 74 ? 7.115 6.222 -0.488 1.00 97.69 74 ALA A O 1
ATOM 604 N N . ASN A 1 75 ? 5.508 6.432 -2.033 1.00 97.38 75 ASN A N 1
ATOM 605 C CA . ASN A 1 75 ? 5.841 7.806 -2.420 1.00 97.38 75 ASN A CA 1
ATOM 606 C C . ASN A 1 75 ? 4.884 8.842 -1.806 1.00 97.38 75 ASN A C 1
ATOM 608 O O . ASN A 1 75 ? 5.087 10.033 -2.019 1.00 97.38 75 ASN A O 1
ATOM 612 N N . ASN A 1 76 ? 3.824 8.422 -1.106 1.00 97.94 76 ASN A N 1
ATOM 613 C CA . ASN A 1 76 ? 2.915 9.355 -0.452 1.00 97.94 76 ASN A CA 1
ATOM 614 C C . ASN A 1 76 ? 3.518 9.781 0.890 1.00 97.94 76 ASN A C 1
ATOM 616 O O . ASN A 1 76 ? 3.604 8.974 1.815 1.00 97.94 76 ASN A O 1
ATOM 620 N N . VAL A 1 77 ? 3.916 11.049 0.977 1.00 96.62 77 VAL A N 1
ATOM 621 C CA . VAL A 1 77 ? 4.641 11.584 2.132 1.00 96.62 77 VAL A CA 1
ATOM 622 C C . VAL A 1 77 ? 3.842 11.453 3.427 1.00 96.62 77 VAL A C 1
ATOM 624 O O . VAL A 1 77 ? 4.405 11.006 4.421 1.00 96.62 77 VAL A O 1
ATOM 627 N N . VAL A 1 78 ? 2.532 11.723 3.409 1.00 97.50 78 VAL A N 1
ATOM 628 C CA . VAL A 1 78 ? 1.664 11.654 4.598 1.00 97.50 78 VAL A CA 1
ATOM 629 C C . VAL A 1 78 ? 1.544 10.230 5.132 1.00 97.50 78 VAL A C 1
ATOM 631 O O . VAL A 1 78 ? 1.610 10.028 6.340 1.00 97.50 78 VAL A O 1
ATOM 634 N N . LEU A 1 79 ? 1.417 9.231 4.252 1.00 96.81 79 LEU A N 1
ATOM 635 C CA . LEU A 1 79 ? 1.369 7.823 4.663 1.00 96.81 79 LEU A CA 1
ATOM 636 C C . LEU A 1 79 ? 2.708 7.317 5.205 1.00 96.81 79 LEU A C 1
ATOM 638 O O . LEU A 1 79 ? 2.726 6.390 6.010 1.00 96.81 79 LEU A O 1
ATOM 642 N N . THR A 1 80 ? 3.825 7.878 4.742 1.00 96.25 80 THR A N 1
ATOM 643 C CA . THR A 1 80 ? 5.165 7.457 5.177 1.00 96.25 80 THR A CA 1
ATOM 644 C C . THR A 1 80 ? 5.681 8.198 6.410 1.00 96.25 80 THR A C 1
ATOM 646 O O . THR A 1 80 ? 6.644 7.728 7.014 1.00 96.25 80 THR A O 1
ATOM 649 N N . ARG A 1 81 ? 5.051 9.316 6.802 1.00 95.81 81 ARG A N 1
ATOM 650 C CA . ARG A 1 81 ? 5.371 10.085 8.017 1.00 95.81 81 ARG A CA 1
ATOM 651 C C . ARG A 1 81 ? 5.240 9.214 9.266 1.00 95.81 81 ARG A C 1
ATOM 653 O O . ARG A 1 81 ? 4.218 8.555 9.453 1.00 95.81 81 ARG A O 1
ATOM 660 N N . GLU A 1 82 ? 6.276 9.204 10.102 1.00 93.62 82 GLU A N 1
ATOM 661 C CA . GLU A 1 82 ? 6.406 8.314 11.264 1.00 93.62 82 GLU A CA 1
ATOM 662 C C . GLU A 1 82 ? 5.229 8.461 12.238 1.00 93.62 82 GLU A C 1
ATOM 664 O O . GLU A 1 82 ? 4.664 7.469 12.703 1.00 93.62 82 GLU A O 1
ATOM 669 N N . GLU A 1 83 ? 4.781 9.695 12.463 1.00 94.44 83 GLU A N 1
ATOM 670 C CA . GLU A 1 83 ? 3.667 10.033 13.344 1.00 94.44 83 GLU A CA 1
ATOM 671 C C . GLU A 1 83 ? 2.331 9.397 12.919 1.00 94.44 83 GLU A C 1
ATOM 673 O O . GLU A 1 83 ? 1.503 9.073 13.778 1.00 94.44 83 GLU A O 1
ATOM 678 N N . ASN A 1 84 ? 2.152 9.141 11.618 1.00 95.00 84 ASN A N 1
ATOM 679 C CA . ASN A 1 84 ? 0.928 8.582 11.045 1.00 95.00 84 ASN A CA 1
ATOM 680 C C . ASN A 1 84 ? 0.948 7.049 10.972 1.00 95.00 84 ASN A C 1
ATOM 682 O O . ASN A 1 84 ? -0.112 6.423 10.927 1.00 95.00 84 ASN A O 1
ATOM 686 N N . GLN A 1 85 ? 2.130 6.419 10.996 1.00 91.56 85 GLN A N 1
ATOM 687 C CA . GLN A 1 85 ? 2.293 4.977 10.753 1.00 91.56 85 GLN A CA 1
ATOM 688 C C . GLN A 1 85 ? 1.486 4.100 11.723 1.00 91.56 85 GLN A C 1
ATOM 690 O O . GLN A 1 85 ? 0.943 3.072 11.318 1.00 91.56 85 GLN A O 1
ATOM 695 N N . LYS A 1 86 ? 1.356 4.522 12.987 1.00 91.06 86 LYS A N 1
ATOM 696 C CA . LYS A 1 86 ? 0.578 3.822 14.029 1.00 91.06 86 LYS A CA 1
ATOM 697 C C . LYS A 1 86 ? -0.937 3.819 13.798 1.00 91.06 86 LYS A C 1
ATOM 699 O O . LYS A 1 86 ? -1.633 3.024 14.420 1.00 91.06 86 LYS A O 1
ATOM 704 N N . TYR A 1 87 ? -1.444 4.697 12.935 1.00 95.06 87 TYR A N 1
ATOM 705 C CA . TYR A 1 87 ? -2.869 4.812 12.613 1.00 95.06 87 TYR A CA 1
ATOM 706 C C . TYR A 1 87 ? -3.220 4.155 11.282 1.00 95.06 87 TYR A C 1
ATOM 708 O O . TYR A 1 87 ? -4.374 4.178 10.865 1.00 95.06 87 TYR A O 1
ATOM 716 N N . LEU A 1 88 ? -2.240 3.588 10.583 1.00 96.50 88 LEU A N 1
ATOM 717 C CA . LEU A 1 88 ? -2.477 3.060 9.255 1.00 96.50 88 LEU A CA 1
ATOM 718 C C . LEU A 1 88 ? -3.299 1.769 9.291 1.00 96.50 88 LEU A C 1
ATOM 720 O O . LEU A 1 88 ? -2.952 0.831 10.014 1.00 96.50 88 LEU A O 1
ATOM 724 N N . PRO A 1 89 ? -4.333 1.651 8.443 1.00 96.44 89 PRO A N 1
ATOM 725 C CA . PRO A 1 89 ? -5.038 0.393 8.284 1.00 96.44 89 PRO A CA 1
ATOM 726 C C . PRO A 1 89 ? -4.124 -0.622 7.579 1.00 96.44 89 PRO A C 1
ATOM 728 O O . PRO A 1 89 ? -3.557 -0.301 6.528 1.00 96.44 89 PRO A O 1
ATOM 731 N N . PRO A 1 90 ? -4.005 -1.875 8.053 1.00 95.75 90 PRO A N 1
ATOM 732 C CA . PRO A 1 90 ? -3.175 -2.900 7.412 1.00 95.75 90 PRO A CA 1
ATOM 733 C C . PRO A 1 90 ? -3.890 -3.548 6.225 1.00 95.75 90 PRO A C 1
ATOM 735 O O . PRO A 1 90 ? -3.962 -4.764 6.069 1.00 95.75 90 PRO A O 1
ATOM 738 N N . SER A 1 91 ? -4.441 -2.707 5.357 1.00 96.00 91 SER A N 1
ATOM 739 C CA . SER A 1 91 ? -5.178 -3.110 4.172 1.00 96.00 91 SER A CA 1
ATOM 740 C C . SER A 1 91 ? -4.476 -2.588 2.934 1.00 96.00 91 SER A C 1
ATOM 742 O O . SER A 1 91 ? -4.321 -1.380 2.718 1.00 96.00 91 SER A O 1
ATOM 744 N N . TYR A 1 92 ? -4.102 -3.525 2.066 1.00 96.06 92 TYR A N 1
ATOM 745 C CA . TYR A 1 92 ? -3.528 -3.207 0.771 1.00 96.06 92 TYR A CA 1
ATOM 746 C C . TYR A 1 92 ? -4.438 -2.289 -0.051 1.00 96.06 92 TYR A C 1
ATOM 748 O O . TYR A 1 92 ? -3.945 -1.343 -0.649 1.00 96.06 92 TYR A O 1
ATOM 756 N N . GLU A 1 93 ? -5.750 -2.497 -0.111 1.00 96.00 93 GLU A N 1
ATOM 757 C CA . GLU A 1 93 ? -6.570 -1.625 -0.961 1.00 96.00 93 GLU A CA 1
ATOM 758 C C . GLU A 1 93 ? -6.849 -0.279 -0.277 1.00 96.00 93 GLU A C 1
ATOM 760 O O . GLU A 1 93 ? -6.752 0.760 -0.930 1.00 96.00 93 GLU A O 1
ATOM 765 N N . THR A 1 94 ? -7.081 -0.263 1.042 1.00 97.56 94 THR A N 1
ATOM 766 C CA . THR A 1 94 ? -7.348 0.982 1.786 1.00 97.56 94 THR A CA 1
ATOM 767 C C . THR A 1 94 ? -6.167 1.943 1.696 1.00 97.56 94 THR A C 1
ATOM 769 O O . THR A 1 94 ? -6.334 3.081 1.268 1.00 97.56 94 THR A O 1
ATOM 772 N N . LEU A 1 95 ? -4.948 1.471 1.976 1.00 97.94 95 LEU A N 1
ATOM 773 C CA . LEU A 1 95 ? -3.741 2.295 1.863 1.00 97.94 95 LEU A CA 1
ATOM 774 C C . LEU A 1 95 ? -3.532 2.825 0.436 1.00 97.94 95 LEU A C 1
ATOM 776 O O . LEU A 1 95 ? -2.883 3.842 0.232 1.00 97.94 95 LEU A O 1
ATOM 780 N N . TYR A 1 96 ? -4.018 2.109 -0.587 1.00 98.00 96 TYR A N 1
ATOM 781 C CA . TYR A 1 96 ? -3.863 2.557 -1.972 1.00 98.00 96 TYR A CA 1
ATOM 782 C C . TYR A 1 96 ? -4.839 3.690 -2.264 1.00 98.00 96 TYR A C 1
ATOM 784 O O . TYR A 1 96 ? -4.443 4.671 -2.887 1.00 98.00 96 TYR A O 1
ATOM 792 N N . LEU A 1 97 ? -6.080 3.587 -1.789 1.00 96.81 97 LEU A N 1
ATOM 793 C CA . LEU A 1 97 ? -7.039 4.683 -1.888 1.00 96.81 97 LEU A CA 1
ATOM 794 C C . LEU A 1 97 ? -6.551 5.922 -1.141 1.00 96.81 97 LEU A C 1
ATOM 796 O O . LEU A 1 97 ? -6.536 6.991 -1.739 1.00 96.81 97 LEU A O 1
ATOM 800 N N . LEU A 1 98 ? -6.053 5.758 0.087 1.00 97.25 98 LEU A N 1
ATOM 801 C CA . LEU A 1 98 ? -5.455 6.855 0.851 1.00 97.25 98 LEU A CA 1
ATOM 802 C C . LEU A 1 98 ? -4.290 7.509 0.092 1.00 97.25 98 LEU A C 1
ATOM 804 O O . LEU A 1 98 ? -4.223 8.724 0.001 1.00 97.25 98 LEU A O 1
ATOM 808 N N . SER A 1 99 ? -3.437 6.726 -0.583 1.00 97.44 99 SER A N 1
ATOM 809 C CA . SER A 1 99 ? -2.313 7.271 -1.369 1.00 97.44 99 SER A CA 1
ATOM 810 C C . SER A 1 99 ? -2.718 8.132 -2.578 1.00 97.44 99 SER A C 1
ATOM 812 O O . SER A 1 99 ? -1.853 8.657 -3.283 1.00 97.44 99 SER A O 1
ATOM 814 N N . ARG A 1 100 ? -4.016 8.201 -2.896 1.00 95.38 100 ARG A N 1
ATOM 815 C CA . ARG A 1 100 ? -4.577 8.995 -3.996 1.00 95.38 100 ARG A CA 1
ATOM 816 C C . ARG A 1 100 ? -5.255 10.281 -3.527 1.00 95.38 100 ARG A C 1
ATOM 818 O O . ARG A 1 100 ? -5.658 11.042 -4.402 1.00 95.38 100 ARG A O 1
ATOM 825 N N . ILE A 1 101 ? -5.425 10.460 -2.223 1.00 95.44 101 ILE A N 1
ATOM 826 C CA . ILE A 1 101 ? -5.990 11.669 -1.628 1.00 95.44 101 ILE A CA 1
ATOM 827 C C . ILE A 1 101 ? -4.960 12.796 -1.727 1.00 95.44 101 ILE A C 1
ATOM 829 O O . ILE A 1 101 ? -3.756 12.514 -1.768 1.00 95.44 101 ILE A O 1
ATOM 833 N N . ASP A 1 102 ? -5.438 14.039 -1.814 1.00 92.44 102 ASP A N 1
ATOM 834 C CA . ASP A 1 102 ? -4.575 15.211 -1.700 1.00 92.44 102 ASP A CA 1
ATOM 835 C C . ASP A 1 102 ? -3.802 15.181 -0.377 1.00 92.44 102 ASP A C 1
ATOM 837 O O . ASP A 1 102 ? -4.274 14.650 0.628 1.00 92.44 102 ASP A O 1
ATOM 841 N N . GLU A 1 103 ? -2.585 15.714 -0.387 1.00 93.19 103 GLU A N 1
ATOM 842 C CA . GLU A 1 103 ? -1.739 15.719 0.801 1.00 93.19 103 GLU A CA 1
ATOM 843 C C . GLU A 1 103 ? -2.372 16.507 1.954 1.00 93.19 103 GLU A C 1
ATOM 845 O O . GLU A 1 103 ? -2.333 16.022 3.084 1.00 93.19 103 GLU A O 1
ATOM 850 N N . ASN A 1 104 ? -3.002 17.655 1.678 1.00 90.38 104 ASN A N 1
ATOM 851 C CA . ASN A 1 104 ? -3.602 18.486 2.721 1.00 90.38 104 ASN A CA 1
ATOM 852 C C . ASN A 1 104 ? -4.821 17.795 3.337 1.00 90.38 104 ASN A C 1
ATOM 854 O O . ASN A 1 104 ? -4.868 17.627 4.553 1.00 90.38 104 ASN A O 1
ATOM 858 N N . ASP A 1 105 ? -5.740 17.305 2.500 1.00 92.88 105 ASP A N 1
ATOM 859 C CA . ASP A 1 105 ? -6.939 16.588 2.954 1.00 92.88 105 ASP A CA 1
ATOM 860 C C . ASP A 1 105 ? -6.567 15.338 3.766 1.00 92.88 105 ASP A C 1
ATOM 862 O O . ASP A 1 105 ? -7.183 15.013 4.783 1.00 92.88 105 ASP A O 1
ATOM 866 N N . LEU A 1 106 ? -5.541 14.605 3.317 1.00 95.69 106 LEU A N 1
ATOM 867 C CA . LEU A 1 106 ? -5.076 13.407 4.004 1.00 95.69 106 LEU A CA 1
ATOM 868 C C . LEU A 1 106 ? -4.428 13.748 5.349 1.00 95.69 106 LEU A C 1
ATOM 870 O O . LEU A 1 106 ? -4.677 13.043 6.325 1.00 95.69 106 LEU A O 1
ATOM 874 N N . SER A 1 107 ? -3.610 14.803 5.406 1.00 94.50 107 SER A N 1
ATOM 875 C CA . SER A 1 107 ? -3.019 15.302 6.650 1.00 94.50 107 SER A CA 1
ATOM 876 C C . SER A 1 107 ? -4.091 15.730 7.647 1.00 94.50 107 SER A C 1
ATOM 878 O O . SER A 1 107 ? -4.075 15.250 8.779 1.00 94.50 107 SER A O 1
ATOM 880 N N . GLU A 1 108 ? -5.069 16.523 7.212 1.00 92.06 108 GLU A N 1
ATOM 881 C CA . GLU A 1 108 ? -6.196 16.949 8.045 1.00 92.06 108 GLU A CA 1
ATOM 882 C C . GLU A 1 108 ? -6.987 15.744 8.583 1.00 92.06 108 GLU A C 1
ATOM 884 O O . GLU A 1 108 ? -7.350 15.698 9.758 1.00 92.06 108 GLU A O 1
ATOM 889 N N . ALA A 1 109 ? -7.207 14.710 7.765 1.00 93.50 109 ALA A N 1
ATOM 890 C CA . ALA A 1 109 ? -7.900 13.502 8.206 1.00 93.50 109 ALA A CA 1
ATOM 891 C C . ALA A 1 109 ? -7.129 12.709 9.283 1.00 93.50 109 ALA A C 1
ATOM 893 O O . ALA A 1 109 ? -7.761 12.092 10.147 1.00 93.50 109 ALA A O 1
ATOM 894 N N . PHE A 1 110 ? -5.790 12.716 9.263 1.00 95.12 110 PHE A N 1
ATOM 895 C CA . PHE A 1 110 ? -4.981 12.150 10.352 1.00 95.12 110 PHE A CA 1
ATOM 896 C C . PHE A 1 110 ? -5.035 13.019 11.613 1.00 95.12 110 PHE A C 1
ATOM 898 O O . PHE A 1 110 ? -5.211 12.480 12.706 1.00 95.12 110 PHE A O 1
ATOM 905 N N . GLU A 1 111 ? -4.933 14.342 11.472 1.00 93.38 111 GLU A N 1
ATOM 906 C CA . GLU A 1 111 ? -5.003 15.296 12.590 1.00 93.38 111 GLU A CA 1
ATOM 907 C C . GLU A 1 111 ? -6.350 15.215 13.321 1.00 93.38 111 GLU A C 1
ATOM 909 O O . GLU A 1 111 ? -6.396 15.138 14.551 1.00 93.38 111 GLU A O 1
ATOM 914 N N . ASN A 1 112 ? -7.440 15.109 12.559 1.00 92.31 112 ASN A N 1
ATOM 915 C CA . ASN A 1 112 ? -8.804 14.968 13.063 1.00 92.31 112 ASN A CA 1
ATOM 916 C C . ASN A 1 112 ? -9.171 13.529 13.477 1.00 92.31 112 ASN A C 1
ATOM 918 O O . ASN A 1 112 ? -10.325 13.265 13.810 1.00 92.31 112 ASN A O 1
ATOM 922 N N . GLN A 1 113 ? -8.218 12.587 13.454 1.00 93.38 113 GLN A N 1
ATOM 923 C CA . GLN A 1 113 ? -8.414 11.177 13.830 1.00 93.38 113 GLN A CA 1
ATOM 924 C C . GLN A 1 113 ? -9.543 10.468 13.056 1.00 93.38 113 GLN A C 1
ATOM 926 O O . GLN A 1 113 ? -10.156 9.519 13.546 1.00 93.38 113 GLN A O 1
ATOM 931 N N . LEU A 1 114 ? -9.806 10.897 11.819 1.00 94.56 114 LEU A N 1
ATOM 932 C CA . LEU A 1 114 ? -10.782 10.260 10.927 1.00 94.56 114 LEU A CA 1
ATOM 933 C C . LEU A 1 114 ? -10.233 8.965 10.306 1.00 94.56 114 LEU A C 1
ATOM 935 O O . LEU A 1 114 ? -10.996 8.139 9.801 1.00 94.56 114 LEU A O 1
ATOM 939 N N . ILE A 1 115 ? -8.909 8.787 10.343 1.00 95.50 115 ILE A N 1
ATOM 940 C CA . ILE A 1 115 ? -8.206 7.583 9.898 1.00 95.50 115 ILE A CA 1
ATOM 941 C C . ILE A 1 115 ? -7.655 6.837 11.112 1.00 95.50 115 ILE A C 1
ATOM 943 O O . ILE A 1 115 ? -6.995 7.414 11.975 1.00 95.50 115 ILE A O 1
ATOM 947 N N . SER A 1 116 ? -7.887 5.529 11.145 1.00 95.06 116 SER A N 1
ATOM 948 C CA . SER A 1 116 ? -7.393 4.616 12.167 1.00 95.06 116 SER A CA 1
ATOM 949 C C . SER A 1 116 ? -7.036 3.253 11.566 1.00 95.06 116 SER A C 1
ATOM 951 O O . SER A 1 116 ? -7.274 2.967 10.386 1.00 95.06 116 SER A O 1
ATOM 953 N N . THR A 1 117 ? -6.494 2.367 12.403 1.00 94.75 117 THR A N 1
ATOM 954 C CA . THR A 1 117 ? -6.167 0.986 12.022 1.00 94.75 117 THR A CA 1
ATOM 955 C C . THR A 1 117 ? -7.394 0.174 11.594 1.00 94.75 117 THR A C 1
ATOM 957 O O . THR A 1 117 ? -7.242 -0.849 10.923 1.00 94.75 117 THR A O 1
ATOM 960 N N . GLU A 1 118 ? -8.597 0.633 11.947 1.00 94.06 118 GLU A N 1
ATOM 961 C CA . GLU A 1 118 ? -9.875 0.030 11.567 1.00 94.06 118 GLU A CA 1
ATOM 962 C C . GLU A 1 118 ? -10.450 0.609 10.273 1.00 94.06 118 GLU A C 1
ATOM 964 O O . GLU A 1 118 ? -11.408 0.051 9.741 1.00 94.06 118 GLU A O 1
ATOM 969 N N . THR A 1 119 ? -9.885 1.694 9.731 1.00 94.94 119 THR A N 1
ATOM 970 C CA . THR A 1 119 ? -10.389 2.307 8.500 1.00 94.94 119 THR A CA 1
ATOM 971 C C . THR A 1 119 ? -10.404 1.292 7.358 1.00 94.94 119 THR A C 1
ATOM 973 O O . THR A 1 119 ? -9.383 0.755 6.916 1.00 94.94 119 THR A O 1
ATOM 976 N N . GLN A 1 120 ? -11.592 1.056 6.819 1.00 94.69 120 GLN A N 1
ATOM 977 C CA . GLN A 1 120 ? -11.832 0.171 5.697 1.00 94.69 120 GLN A CA 1
ATOM 978 C C . GLN A 1 120 ? -12.036 0.964 4.407 1.00 94.69 120 GLN A C 1
ATOM 980 O O . GLN A 1 120 ? -12.286 2.170 4.375 1.00 94.69 120 GLN A O 1
ATOM 985 N N . ARG A 1 121 ? -11.950 0.243 3.290 1.00 93.38 121 ARG A N 1
ATOM 986 C CA . ARG A 1 121 ? -12.106 0.791 1.940 1.00 93.38 121 ARG A CA 1
ATOM 987 C C . ARG A 1 121 ? -13.421 1.564 1.758 1.00 93.38 121 ARG A C 1
ATOM 989 O O . ARG A 1 121 ? -13.436 2.577 1.069 1.00 93.38 121 ARG A O 1
ATOM 996 N N . ASN A 1 122 ? -14.511 1.070 2.340 1.00 91.81 122 ASN A N 1
ATOM 997 C CA . ASN A 1 122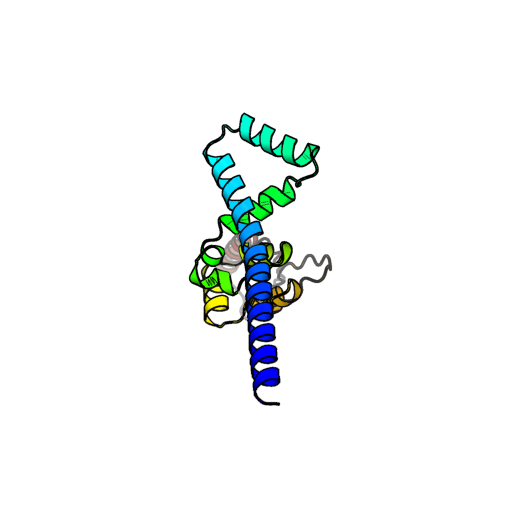 ? -15.849 1.665 2.266 1.00 91.81 122 ASN A CA 1
ATOM 998 C C . ASN A 1 122 ? -16.018 2.910 3.155 1.00 91.81 122 ASN A C 1
ATOM 1000 O O . ASN A 1 122 ? -16.988 3.633 2.962 1.00 91.81 122 ASN A O 1
ATOM 1004 N N . ASN A 1 123 ? -15.096 3.191 4.083 1.00 91.19 123 ASN A N 1
ATOM 1005 C CA . ASN A 1 123 ? -15.123 4.423 4.874 1.00 91.19 123 ASN A CA 1
ATOM 1006 C C . ASN A 1 123 ? -14.542 5.615 4.106 1.00 91.19 123 ASN A C 1
ATOM 1008 O O . ASN A 1 123 ? -15.002 6.734 4.300 1.00 91.19 123 ASN A O 1
ATOM 1012 N N . ILE A 1 124 ? -13.570 5.379 3.214 1.00 91.69 124 ILE A N 1
ATOM 1013 C CA . ILE A 1 124 ? -12.860 6.430 2.458 1.00 91.69 124 ILE A CA 1
ATOM 1014 C C . ILE A 1 124 ? -13.817 7.419 1.765 1.00 91.69 124 ILE A C 1
ATOM 1016 O O . ILE A 1 124 ? -13.599 8.621 1.892 1.00 91.69 124 ILE A O 1
ATOM 1020 N N . PRO A 1 125 ? -14.893 6.976 1.081 1.00 89.56 125 PRO A N 1
ATOM 1021 C CA . PRO A 1 125 ? -15.856 7.893 0.481 1.00 89.56 125 PRO A CA 1
ATOM 1022 C C . PRO A 1 125 ? -16.513 8.846 1.482 1.00 89.56 125 PRO A C 1
ATOM 1024 O O . PRO A 1 125 ? -16.658 10.028 1.192 1.00 89.56 125 PRO A O 1
ATOM 1027 N N . ASN A 1 126 ? -16.847 8.354 2.675 1.00 88.94 126 ASN A N 1
ATOM 1028 C CA . ASN A 1 126 ? -17.476 9.163 3.715 1.00 88.94 126 ASN A CA 1
ATOM 1029 C C . ASN A 1 126 ? -16.482 10.125 4.378 1.00 88.94 126 ASN A C 1
ATOM 1031 O O . ASN A 1 126 ? -16.863 11.245 4.692 1.00 88.94 126 ASN A O 1
ATOM 1035 N N . ILE A 1 127 ? -15.223 9.709 4.564 1.00 90.00 127 ILE A N 1
ATOM 1036 C CA . ILE A 1 127 ? -14.175 10.538 5.186 1.00 90.00 127 ILE A CA 1
ATOM 1037 C C . ILE A 1 127 ? -13.842 11.752 4.311 1.00 90.00 127 ILE A C 1
ATOM 1039 O O . ILE A 1 127 ? -13.707 12.855 4.821 1.00 90.00 127 ILE A O 1
ATOM 1043 N N . PHE A 1 128 ? -13.743 11.555 2.995 1.00 88.75 128 PHE A N 1
ATOM 1044 C CA . PHE A 1 128 ? -13.277 12.588 2.059 1.00 88.75 128 PHE A CA 1
ATOM 1045 C C . PHE A 1 128 ? -14.387 13.147 1.161 1.00 88.75 128 PHE A C 1
ATOM 1047 O O . PHE A 1 128 ? -14.114 13.785 0.148 1.00 88.75 128 PHE A O 1
ATOM 1054 N N . GLY A 1 129 ? -15.652 12.861 1.476 1.00 77.94 129 GLY A N 1
ATOM 1055 C CA . GLY A 1 129 ? -16.788 13.384 0.717 1.00 77.94 129 GLY A CA 1
ATOM 1056 C C . GLY A 1 129 ? -16.874 12.897 -0.735 1.00 77.94 129 GLY A C 1
ATOM 1057 O O . GLY A 1 129 ? -17.546 13.536 -1.548 1.00 77.94 129 GLY A O 1
ATOM 1058 N N . PHE A 1 130 ? -16.259 11.758 -1.088 1.00 65.56 130 PHE A N 1
ATOM 1059 C CA . PHE A 1 130 ? -16.541 11.112 -2.371 1.00 65.56 130 PHE A CA 1
ATOM 1060 C C . PHE A 1 130 ? -17.951 10.526 -2.299 1.00 65.56 130 PHE A C 1
ATOM 1062 O O . PHE A 1 130 ? -18.137 9.380 -1.905 1.00 65.56 130 PHE A O 1
ATOM 1069 N N . GLN A 1 131 ? -18.982 11.286 -2.655 1.00 43.50 131 GLN A N 1
ATOM 1070 C CA . GLN A 1 131 ? -20.314 10.697 -2.750 1.00 43.50 131 GLN A CA 1
ATOM 1071 C C . GLN A 1 131 ? -20.282 9.514 -3.724 1.00 43.50 131 GLN A C 1
ATOM 1073 O O . GLN A 1 131 ? -19.677 9.591 -4.795 1.00 43.50 131 GLN A O 1
ATOM 1078 N N . ASN A 1 132 ? -20.884 8.401 -3.299 1.00 35.62 132 ASN A N 1
ATOM 1079 C CA . ASN A 1 132 ? -20.942 7.118 -3.989 1.00 35.62 132 ASN A CA 1
ATOM 1080 C C . ASN A 1 132 ? -21.062 7.257 -5.517 1.00 35.62 132 ASN A C 1
ATOM 1082 O O . ASN A 1 132 ? -22.166 7.314 -6.057 1.00 35.62 132 ASN A O 1
ATOM 1086 N N . GLN A 1 133 ? -19.940 7.160 -6.235 1.00 39.00 133 GLN A N 1
ATOM 1087 C CA . GLN A 1 133 ? -19.944 6.670 -7.612 1.00 39.00 133 GLN A CA 1
ATOM 1088 C C . GLN A 1 133 ? -20.166 5.157 -7.543 1.00 39.00 133 GLN A C 1
ATOM 1090 O O . GLN A 1 133 ? -19.278 4.345 -7.803 1.00 39.00 133 GLN A O 1
ATOM 1095 N N . THR A 1 134 ? -21.369 4.769 -7.118 1.00 32.81 134 THR A N 1
ATOM 1096 C CA . THR A 1 134 ? -21.893 3.460 -7.474 1.00 32.81 134 THR A CA 1
ATOM 1097 C C . THR A 1 134 ? -21.876 3.389 -8.991 1.00 32.81 134 THR A C 1
ATOM 1099 O O . THR A 1 134 ? -22.166 4.355 -9.693 1.00 32.81 134 THR A O 1
ATOM 1102 N N . THR A 1 135 ? -21.453 2.240 -9.490 1.00 36.09 135 THR A N 1
ATOM 1103 C CA . THR A 1 135 ? -21.446 1.862 -10.895 1.00 36.09 135 THR A CA 1
ATOM 1104 C C . THR A 1 135 ? -22.804 2.129 -11.542 1.00 36.09 135 THR A C 1
ATOM 1106 O O . THR A 1 135 ? -23.676 1.270 -11.573 1.00 36.09 135 THR A O 1
ATOM 1109 N N . SER A 1 136 ? -22.967 3.324 -12.083 1.00 30.91 136 SER A N 1
ATOM 1110 C CA . SER A 1 136 ? -23.908 3.648 -13.136 1.00 30.91 136 SER A CA 1
ATOM 1111 C C . SER A 1 136 ? -23.085 4.404 -14.159 1.00 30.91 136 SER A C 1
ATOM 1113 O O . SER A 1 136 ? -22.478 5.425 -13.842 1.00 30.91 136 SER A O 1
ATOM 1115 N N . LYS A 1 137 ? -23.008 3.889 -15.387 1.00 36.75 137 LYS A N 1
ATOM 1116 C CA . LYS A 1 137 ? -22.615 4.711 -16.532 1.00 36.75 137 LYS A CA 1
ATOM 1117 C C . LYS A 1 137 ? -23.619 5.864 -16.613 1.00 36.75 137 LYS A C 1
ATOM 1119 O O . LYS A 1 137 ? -24.647 5.732 -17.265 1.00 36.75 137 LYS A O 1
ATOM 1124 N N . VAL A 1 138 ? -23.342 6.975 -15.946 1.00 35.25 138 VAL A N 1
ATOM 1125 C CA . VAL A 1 138 ? -24.009 8.241 -16.212 1.00 35.25 138 VAL A CA 1
ATOM 1126 C C . VAL A 1 138 ? -22.954 9.111 -16.865 1.00 35.25 138 VAL A C 1
ATOM 1128 O O . VAL A 1 138 ? -22.001 9.546 -16.227 1.00 35.25 138 VAL A O 1
ATOM 1131 N N . ASN A 1 139 ? -23.108 9.319 -18.171 1.00 41.97 139 ASN A N 1
ATOM 1132 C CA . ASN A 1 139 ? -22.522 10.458 -18.868 1.00 41.97 139 ASN A CA 1
ATOM 1133 C C . ASN A 1 139 ? -23.116 11.726 -18.232 1.00 41.97 139 ASN A C 1
ATOM 1135 O O . ASN A 1 139 ? -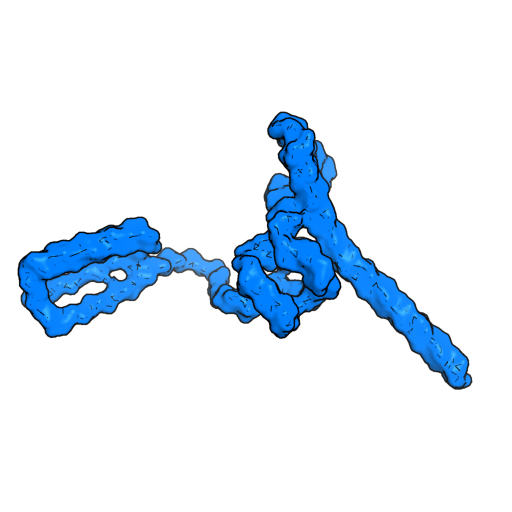24.088 12.285 -18.735 1.00 41.97 139 ASN A O 1
ATOM 1139 N N . SER A 1 140 ? -22.615 12.140 -17.071 1.00 43.22 140 SER A N 1
ATOM 1140 C CA . SER A 1 140 ? -23.093 13.341 -16.395 1.00 43.22 140 SER A CA 1
ATOM 1141 C C . SER A 1 140 ? -22.263 14.524 -16.867 1.00 43.22 140 SER A C 1
ATOM 1143 O O . SER A 1 140 ? -21.327 14.962 -16.200 1.00 43.22 140 SER A O 1
ATOM 1145 N N . TYR A 1 141 ? -22.602 15.046 -18.042 1.00 49.22 141 TYR A N 1
ATOM 1146 C CA . TYR A 1 141 ? -22.258 16.425 -18.358 1.00 49.22 141 TYR A CA 1
ATOM 1147 C C . TYR A 1 141 ? -23.037 17.325 -17.393 1.00 49.22 141 TYR A C 1
ATOM 1149 O O . TYR A 1 141 ? -24.253 17.172 -17.252 1.00 49.22 141 TYR A O 1
ATOM 1157 N N . LEU A 1 142 ? -22.346 18.240 -16.713 1.00 43.53 142 LEU A N 1
ATOM 1158 C CA . LEU A 1 142 ? -22.979 19.227 -15.841 1.00 43.53 142 LEU A CA 1
ATOM 1159 C C . LEU A 1 142 ? -23.861 20.145 -16.706 1.00 43.53 142 LEU A C 1
ATOM 1161 O O . LEU A 1 142 ? -23.354 20.967 -17.464 1.00 43.53 142 LEU A O 1
ATOM 1165 N N . LYS A 1 143 ? -25.186 19.978 -16.666 1.00 50.44 143 LYS A N 1
ATOM 1166 C CA . LYS A 1 143 ? -26.101 20.746 -17.522 1.00 50.44 143 LYS A CA 1
ATOM 1167 C C . LYS A 1 143 ? -26.429 22.081 -16.850 1.00 50.44 143 LYS A C 1
ATOM 1169 O O . LYS A 1 143 ? -27.305 22.145 -15.994 1.00 50.44 143 LYS A O 1
ATOM 1174 N N . ILE A 1 144 ? -25.716 23.139 -17.227 1.00 51.72 144 ILE A N 1
ATOM 1175 C CA . ILE A 1 144 ? -25.974 24.504 -16.750 1.00 51.72 144 ILE A CA 1
ATOM 1176 C C . ILE A 1 144 ? -26.948 25.177 -17.722 1.00 51.72 144 ILE A C 1
ATOM 1178 O O . ILE A 1 144 ? -26.656 25.276 -18.912 1.00 51.72 144 ILE A O 1
ATOM 1182 N N . SER A 1 145 ? -28.099 25.627 -17.218 1.00 53.00 145 SER A N 1
ATOM 1183 C CA . SER A 1 145 ? -29.057 26.446 -17.974 1.00 53.00 145 SER A CA 1
ATOM 1184 C C . SER A 1 145 ? -28.998 27.867 -17.426 1.00 53.00 145 SER A C 1
ATOM 1186 O O . SER A 1 145 ? -29.263 28.074 -16.245 1.00 53.00 145 SER A O 1
ATOM 1188 N N . ILE A 1 146 ? -28.608 28.827 -18.262 1.00 57.47 146 ILE A N 1
ATOM 1189 C CA . ILE A 1 146 ? -28.510 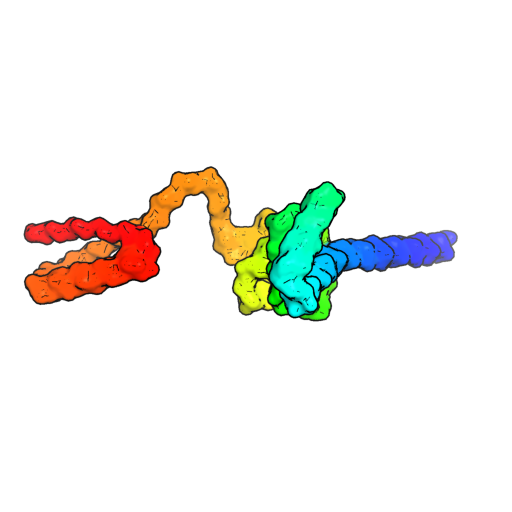30.241 -17.884 1.00 57.47 146 ILE A CA 1
ATOM 1190 C C . ILE A 1 146 ? -29.693 30.960 -18.524 1.00 57.47 146 ILE A C 1
ATOM 1192 O O . ILE A 1 146 ? -29.792 31.003 -19.748 1.00 57.47 146 ILE A O 1
ATOM 1196 N N . SER A 1 147 ? -30.586 31.504 -17.699 1.00 57.56 147 SER A N 1
ATOM 1197 C CA . SER A 1 147 ? -31.674 32.364 -18.165 1.00 57.56 147 SER A CA 1
ATOM 1198 C C . SER A 1 147 ? -31.189 33.806 -18.131 1.00 57.56 147 SER A C 1
ATOM 1200 O O . SER A 1 147 ? -30.815 34.301 -17.069 1.00 57.56 147 SER A O 1
ATOM 1202 N N . ILE A 1 148 ? -31.163 34.463 -19.288 1.00 63.28 148 ILE A N 1
ATOM 1203 C CA . ILE A 1 148 ? -30.738 35.860 -19.397 1.00 63.28 148 ILE A CA 1
ATOM 1204 C C . ILE A 1 148 ? -32.009 36.713 -19.386 1.00 63.28 148 ILE A C 1
ATOM 1206 O O . ILE A 1 148 ? -32.818 36.579 -20.301 1.00 63.28 148 ILE A O 1
ATOM 1210 N N . PRO A 1 149 ? -32.232 37.534 -18.348 1.00 48.53 149 PRO A N 1
ATOM 1211 C CA . PRO A 1 149 ? -33.494 38.250 -18.172 1.00 48.53 149 PRO A CA 1
ATOM 1212 C C . PRO A 1 149 ? -33.664 39.452 -19.116 1.00 48.53 149 PRO A C 1
ATOM 1214 O O . PRO A 1 149 ? -34.753 40.012 -19.181 1.00 48.53 149 PRO A O 1
ATOM 1217 N N . GLU A 1 150 ? -32.621 39.846 -19.854 1.00 69.31 150 GLU A N 1
ATOM 1218 C CA . GLU A 1 150 ? -32.605 41.052 -20.687 1.00 69.31 150 GLU A CA 1
ATOM 1219 C C . GLU A 1 150 ? -32.090 40.762 -22.106 1.00 69.31 150 GLU A C 1
ATOM 1221 O O . GLU A 1 150 ? -31.224 39.906 -22.316 1.00 69.31 150 GLU A O 1
ATOM 1226 N N . LYS A 1 151 ? -32.653 41.456 -23.104 1.00 73.56 151 LYS A N 1
ATOM 1227 C CA . LYS A 1 151 ? -32.330 41.238 -24.519 1.00 73.56 151 LYS A CA 1
ATOM 1228 C C . LYS A 1 151 ? -30.949 41.817 -24.827 1.00 73.56 151 LYS A C 1
ATOM 1230 O O . LYS A 1 151 ? -30.795 43.027 -24.942 1.00 73.56 151 LYS A O 1
ATOM 1235 N N . LEU A 1 152 ? -29.960 40.940 -24.974 1.00 72.44 152 LEU A N 1
ATOM 1236 C CA . LEU A 1 152 ? -28.585 41.322 -25.301 1.00 72.44 152 LEU A CA 1
ATOM 1237 C C . LEU A 1 152 ? -28.497 41.994 -26.677 1.00 72.44 152 LEU A C 1
ATOM 1239 O O . LEU A 1 152 ? -29.157 41.574 -27.635 1.00 72.44 152 LEU A O 1
ATOM 1243 N N . SER A 1 153 ? -27.614 42.987 -26.800 1.00 77.62 153 SER A N 1
ATOM 1244 C CA . SER A 1 153 ? -27.20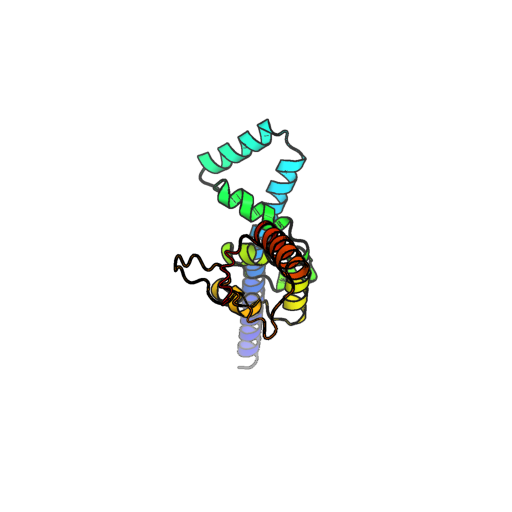8 43.514 -28.104 1.00 77.62 153 SER A CA 1
ATOM 1245 C C . SER A 1 153 ? -26.508 42.433 -28.942 1.00 77.62 153 SER A C 1
ATOM 1247 O O . SER A 1 153 ? -26.116 41.361 -28.454 1.00 77.62 153 SER A O 1
ATOM 1249 N N . ARG A 1 154 ? -26.346 42.691 -30.246 1.00 72.44 154 ARG A N 1
ATOM 1250 C CA . ARG A 1 154 ? -25.674 41.744 -31.150 1.00 72.44 154 ARG A CA 1
ATOM 1251 C C . ARG A 1 154 ? -24.231 41.502 -30.719 1.00 72.44 154 ARG A C 1
ATOM 1253 O O . ARG A 1 154 ? -23.787 40.355 -30.713 1.00 72.44 154 ARG A O 1
ATOM 1260 N N . GLU A 1 155 ? -23.532 42.558 -30.331 1.00 78.31 155 GLU A N 1
ATOM 1261 C CA . GLU A 1 155 ? -22.137 42.530 -29.907 1.00 78.31 155 GLU A CA 1
ATOM 1262 C C . GLU A 1 155 ? -21.969 41.706 -28.621 1.00 78.31 155 GLU A C 1
ATOM 1264 O O . GLU A 1 155 ? -21.118 40.816 -28.560 1.00 78.31 155 GLU A O 1
ATOM 1269 N N . GLU A 1 156 ? -22.840 41.909 -27.630 1.00 77.31 156 GLU A N 1
ATOM 1270 C CA . GLU A 1 156 ? -22.816 41.157 -26.367 1.00 77.31 156 GLU A CA 1
ATOM 1271 C C . GLU A 1 156 ? -23.171 39.680 -26.567 1.00 77.31 156 GLU A C 1
ATOM 1273 O O . GLU A 1 156 ? -22.550 38.794 -25.976 1.00 77.31 156 GLU A O 1
ATOM 1278 N N . THR A 1 157 ? -24.119 39.389 -27.462 1.00 74.44 157 THR A N 1
ATOM 1279 C CA . THR A 1 157 ? -24.492 38.011 -27.812 1.00 74.44 157 THR A CA 1
ATOM 1280 C C . THR A 1 157 ? -23.317 37.252 -28.430 1.00 74.44 157 THR A C 1
ATOM 1282 O O . THR A 1 157 ? -23.108 36.068 -28.143 1.00 74.44 157 THR A O 1
ATOM 1285 N N . VAL A 1 158 ? -22.541 37.913 -29.294 1.00 74.19 158 VAL A N 1
ATOM 1286 C CA . VAL A 1 158 ? -21.350 37.320 -29.914 1.00 74.19 158 VAL A CA 1
ATOM 1287 C C . VAL A 1 158 ? -20.280 37.053 -28.860 1.00 74.19 158 VAL A C 1
ATOM 1289 O O . VAL A 1 158 ? -19.755 35.939 -28.811 1.00 74.19 158 VAL A O 1
ATOM 1292 N N . GLN A 1 159 ? -20.011 38.017 -27.979 1.00 77.81 159 GLN A N 1
ATOM 1293 C CA . GLN A 1 159 ? -19.018 37.845 -26.918 1.00 77.81 159 GLN A CA 1
ATOM 1294 C C . GLN A 1 159 ? -19.387 36.715 -25.957 1.00 77.81 159 GLN A C 1
ATOM 1296 O O . GLN A 1 159 ? -18.558 35.858 -25.650 1.00 77.81 159 GLN A O 1
ATOM 1301 N N . LEU A 1 160 ? -20.656 36.628 -25.556 1.00 76.06 160 LEU A N 1
ATOM 1302 C CA . LEU A 1 160 ? -21.122 35.553 -24.688 1.00 76.06 160 LEU A CA 1
ATOM 1303 C C . LEU A 1 160 ? -20.939 34.169 -25.331 1.00 76.06 160 LEU A C 1
ATOM 1305 O O . LEU A 1 160 ? -20.521 33.222 -24.664 1.00 76.06 160 LEU A O 1
ATOM 1309 N N . LYS A 1 161 ? -21.196 34.035 -26.639 1.00 73.69 161 LYS A N 1
ATOM 1310 C CA . LYS A 1 161 ? -20.960 32.774 -27.364 1.00 73.69 161 LYS A CA 1
ATOM 1311 C C . LYS A 1 161 ? -19.486 32.371 -27.357 1.00 73.69 161 LYS A C 1
ATOM 1313 O O . LYS A 1 161 ? -19.201 31.178 -27.231 1.00 73.69 161 LYS A O 1
ATOM 1318 N N . ILE A 1 162 ? -18.571 33.334 -27.471 1.00 75.88 162 ILE A N 1
ATOM 1319 C CA . ILE A 1 162 ? -17.125 33.086 -27.427 1.00 75.88 162 ILE A CA 1
ATOM 1320 C C . ILE A 1 162 ? -16.731 32.566 -26.042 1.00 75.88 162 ILE A C 1
ATOM 1322 O O . ILE A 1 162 ? -16.208 31.453 -25.957 1.00 75.88 162 ILE A O 1
ATOM 1326 N N . TYR A 1 163 ? -17.091 33.277 -24.970 1.00 73.69 163 TYR A N 1
ATOM 1327 C CA . TYR A 1 163 ? -16.787 32.852 -23.599 1.00 73.69 163 TYR A CA 1
ATOM 1328 C C . TYR A 1 163 ? -17.352 31.463 -23.274 1.00 73.69 163 TYR A C 1
ATOM 1330 O O . TYR A 1 163 ? -16.644 30.602 -22.753 1.00 73.69 163 TYR A O 1
ATOM 1338 N N . LEU A 1 164 ? -18.603 31.183 -23.657 1.00 70.50 164 LEU A N 1
ATOM 1339 C CA . LEU A 1 164 ? -19.196 29.857 -23.460 1.00 70.50 164 LEU A CA 1
ATOM 1340 C C . LEU A 1 164 ? -18.451 28.765 -24.244 1.00 70.50 164 LEU A C 1
ATOM 1342 O O . LEU A 1 164 ? -18.339 27.634 -23.771 1.00 70.50 164 LEU A O 1
ATOM 1346 N N . SER A 1 165 ? -17.928 29.076 -25.433 1.00 67.88 165 SER A N 1
ATOM 1347 C CA . SER A 1 165 ? -17.143 28.124 -26.226 1.00 67.88 165 SER A CA 1
ATOM 1348 C C . SER A 1 165 ? -15.792 27.794 -25.583 1.00 67.88 165 SER A C 1
ATOM 1350 O O . SER A 1 165 ? -15.348 26.647 -25.646 1.00 67.88 165 SER A O 1
ATOM 1352 N N . GLU A 1 166 ? -15.161 28.763 -24.924 1.00 72.31 166 GLU A N 1
ATOM 1353 C CA . GLU A 1 166 ? -13.905 28.564 -24.200 1.00 72.31 166 GLU A CA 1
ATOM 1354 C C . GLU A 1 166 ? -14.129 27.736 -22.935 1.00 72.31 166 GLU A C 1
ATOM 1356 O O . GLU A 1 166 ? -13.418 26.758 -22.702 1.00 72.31 166 GLU A O 1
ATOM 1361 N N . ILE A 1 167 ? -15.200 28.026 -22.191 1.00 65.00 167 ILE A N 1
ATOM 1362 C CA . ILE A 1 167 ? -15.597 27.241 -21.015 1.00 65.00 167 ILE A CA 1
ATOM 1363 C C . ILE A 1 167 ? -15.869 25.777 -21.399 1.00 65.00 167 ILE A C 1
ATOM 1365 O O . ILE A 1 167 ? -15.417 24.868 -20.695 1.00 65.00 167 ILE A O 1
ATOM 1369 N N . LYS A 1 168 ? -16.534 25.511 -22.537 1.00 65.06 168 LYS A N 1
ATOM 1370 C CA . LYS A 1 168 ? -16.718 24.137 -23.057 1.00 65.06 168 LYS A CA 1
ATOM 1371 C C . LYS A 1 168 ? -15.391 23.417 -23.286 1.00 65.06 168 LYS A C 1
ATOM 1373 O O . LYS A 1 168 ? -15.272 22.242 -22.943 1.00 65.06 168 LYS A O 1
ATOM 1378 N N . LYS A 1 169 ? -14.404 24.105 -23.872 1.00 64.38 169 LYS A N 1
ATOM 1379 C CA . LYS A 1 169 ? -13.086 23.523 -24.179 1.00 64.38 169 LYS A CA 1
ATOM 1380 C C . LYS A 1 169 ? -12.307 23.167 -22.915 1.00 64.38 169 LYS A C 1
ATOM 1382 O O . LYS A 1 169 ? -11.622 22.151 -22.908 1.00 64.38 169 LYS A O 1
ATOM 1387 N N . ILE A 1 170 ? -12.426 23.978 -21.863 1.00 58.50 170 ILE A N 1
ATOM 1388 C CA . ILE A 1 170 ? -11.697 23.784 -20.602 1.00 58.50 170 ILE A CA 1
ATOM 1389 C C . ILE A 1 170 ? -12.342 22.687 -19.738 1.00 58.50 170 ILE A C 1
ATOM 1391 O O . ILE A 1 170 ? -11.635 21.915 -19.098 1.00 58.50 170 ILE A O 1
ATOM 1395 N N . SER A 1 171 ? -13.675 22.595 -19.720 1.00 53.66 171 SER A N 1
ATOM 1396 C CA . SER A 1 171 ? -14.410 21.762 -18.752 1.00 53.66 171 SER A CA 1
ATOM 1397 C C . SER A 1 171 ? -14.901 20.406 -19.278 1.00 53.66 171 SER A C 1
ATOM 1399 O O . SER A 1 171 ? -15.353 19.579 -18.490 1.00 53.66 171 SER A O 1
ATOM 1401 N N . GLY A 1 172 ? -14.863 20.153 -20.592 1.00 50.59 172 GLY A N 1
ATOM 1402 C CA . GLY A 1 172 ? -15.449 18.936 -21.175 1.00 50.59 172 GLY A CA 1
ATOM 1403 C C . GLY A 1 172 ? -16.981 18.847 -21.034 1.00 50.59 172 GLY A C 1
ATOM 1404 O O . GLY A 1 172 ? -17.554 17.770 -21.194 1.00 50.59 172 GLY A O 1
ATOM 1405 N N . VAL A 1 173 ? -17.652 19.965 -20.729 1.00 51.62 173 VAL A N 1
ATOM 1406 C CA . VAL A 1 173 ? -19.103 20.067 -20.495 1.00 51.62 173 VAL A CA 1
ATOM 1407 C C . VAL A 1 173 ? -19.862 20.396 -21.791 1.00 51.62 173 VAL A C 1
ATOM 1409 O O . VAL A 1 173 ? -19.434 21.235 -22.584 1.00 51.62 173 VAL A O 1
ATOM 1412 N N . ILE A 1 174 ? -21.034 19.780 -22.002 1.00 51.16 174 ILE A N 1
ATOM 1413 C CA . ILE A 1 174 ? -21.970 20.139 -23.084 1.00 51.16 174 ILE A CA 1
ATOM 1414 C C . ILE A 1 174 ? -22.873 21.290 -22.610 1.00 51.16 174 ILE A C 1
ATOM 1416 O O . ILE A 1 174 ? -23.733 21.088 -21.758 1.00 51.16 174 ILE A O 1
ATOM 1420 N N . ILE A 1 175 ? -22.718 22.483 -23.194 1.00 52.31 175 ILE A N 1
ATOM 1421 C CA . ILE A 1 175 ? -23.623 23.634 -22.970 1.00 52.31 175 ILE A CA 1
ATOM 1422 C C . ILE A 1 175 ? -24.581 23.761 -24.165 1.00 52.31 175 ILE A C 1
ATOM 1424 O O . ILE A 1 175 ? -24.127 23.966 -25.294 1.00 52.31 175 ILE A O 1
ATOM 1428 N N . ASN A 1 176 ? -25.889 23.652 -23.932 1.00 48.03 176 ASN A N 1
ATOM 1429 C CA . ASN A 1 176 ? -26.924 23.903 -24.940 1.00 48.03 176 ASN A CA 1
ATOM 1430 C C . ASN A 1 176 ? -27.573 25.259 -24.656 1.00 48.03 176 ASN A C 1
ATOM 1432 O O . ASN A 1 176 ? -27.960 25.510 -23.520 1.00 48.03 176 ASN A O 1
ATOM 1436 N N . ASN A 1 177 ? -27.725 26.093 -25.684 1.00 53.53 177 ASN A N 1
ATOM 1437 C CA . ASN A 1 177 ? -28.340 27.414 -25.565 1.00 53.53 177 ASN A CA 1
ATOM 1438 C C . ASN A 1 177 ? -29.623 27.438 -26.405 1.00 53.53 177 ASN A C 1
ATOM 1440 O O . ASN A 1 177 ? -29.557 27.101 -27.588 1.00 53.53 177 ASN A O 1
ATOM 1444 N N . SER A 1 178 ? -30.750 27.871 -25.836 1.00 42.97 178 SER A N 1
ATOM 1445 C CA . SER A 1 178 ? -31.861 28.421 -26.619 1.00 42.97 178 SER A CA 1
ATOM 1446 C C . SER A 1 178 ? -31.890 29.927 -26.395 1.00 42.97 178 SER A C 1
ATOM 1448 O O . SER A 1 178 ? -31.773 30.398 -25.266 1.00 42.97 178 SER A O 1
ATOM 1450 N N . PHE A 1 179 ? -31.970 30.674 -27.488 1.00 48.28 179 PHE A N 1
ATOM 1451 C CA . PHE A 1 179 ? -32.243 32.101 -27.451 1.00 48.28 179 PHE A CA 1
ATOM 1452 C C . PHE A 1 179 ? -33.671 32.252 -27.955 1.00 48.28 179 PHE A C 1
ATOM 1454 O O . PHE A 1 179 ? -33.926 31.966 -29.126 1.00 48.28 179 PHE A O 1
ATOM 1461 N N . ASP A 1 180 ? -34.584 32.636 -27.071 1.00 40.84 180 ASP A N 1
ATOM 1462 C CA . ASP A 1 180 ? -35.917 33.048 -27.495 1.00 40.84 180 ASP A CA 1
ATOM 1463 C C . ASP A 1 180 ? -35.795 34.476 -28.047 1.00 40.84 180 ASP A C 1
ATOM 1465 O O . ASP A 1 180 ? -35.246 35.365 -27.391 1.00 40.84 180 ASP A O 1
ATOM 1469 N N . TYR A 1 181 ? -36.191 34.648 -29.310 1.00 44.22 181 TYR A N 1
ATOM 1470 C CA . TYR A 1 181 ? -36.086 35.904 -30.061 1.00 44.22 181 TYR A CA 1
ATOM 1471 C C . TYR A 1 181 ? -37.183 36.904 -29.702 1.00 44.22 181 TYR A C 1
ATOM 1473 O O . TYR A 1 181 ? -38.341 36.472 -29.534 1.00 44.22 181 TYR A O 1
#

pLDDT: mean 82.55, std 19.52, range [30.91, 98.62]

Sequence (181 aa):
MSVEISHAKKNVENYLLSITSAWNKAAMSIIEVGRQLNEAHKNLTKIEFRRLRRELEDQRIMSKSTITKLKKKANNVVLTREENQKYLPPSYETLYLLSRIDENDLSEAFENQLISTETQRNNIPNIFGFQNQTTSKVNSYLKISISIPEKLSREETVQLKIYLSEIKKISGVIINNSFDY

Secondary structure (DSSP, 8-state):
-HHHHHHHHHHHHHHHHHHHHHHHHHHHHHHHHHHHHHHHHHHS-HHHHHHHHHHHHHTTS--HHHHHHHHHHHT-HHHH-HHHHTT----HHHHHHHTTS-HHHHHHHHHTT---TT--TTTHHHHTT-----S--------------S---HHHHHHHHHHHHHHHHHH----------

Foldseek 3Di:
DVVVVVVVVVVVVVVVVVVLVVQLVLQVVLLVLLVVLVVCVVPDDPVVNVVVQVVCVVVVVDHPVSNVLSVLLNPQPLNVDPVCSSFAASDSVQSSLLSPDDNVLSNVCSVVVVTGNPDDPVSSCVSRVVPDPPDDPDPDQPEDDDDDPDDDDPVVVVVVVVVVVVVCVVPVHDYDDDDDD

Radius of gyration: 26.35 Å; chains: 1; bounding box: 55×60×75 Å